Protein AF-W2SV10-F1 (afdb_monomer_lite)

Radius of gyration: 19.8 Å; chains: 1; bounding box: 38×24×59 Å

Sequence (69 aa):
MLLYLLTTLLLLLNVFSQDTVLARECVDEAPKRACDTIERKYNCRGDWQYVAEIGCRRTCDLCGDQYDD

pLDDT: mean 79.27, std 15.09, range [38.94, 94.88]

Structure (mmCIF, N/CA/C/O backbone):
data_AF-W2SV10-F1
#
_entry.id   AF-W2SV10-F1
#
loop_
_atom_site.group_PDB
_atom_site.id
_atom_site.type_symbol
_atom_site.label_atom_id
_atom_site.label_alt_id
_atom_site.label_comp_id
_atom_site.label_asym_id
_atom_site.label_entity_id
_atom_site.label_seq_id
_atom_site.pdbx_PDB_ins_code
_atom_site.Cartn_x
_atom_site.Cartn_y
_atom_site.Cartn_z
_atom_site.occupancy
_atom_site.B_iso_or_equiv
_atom_site.auth_seq_id
_atom_site.auth_comp_id
_atom_site.auth_asym_id
_atom_site.auth_atom_id
_atom_site.pdbx_PDB_model_num
ATOM 1 N N . MET A 1 1 ? -22.581 0.239 47.764 1.00 67.56 1 MET A N 1
ATOM 2 C CA . MET A 1 1 ? -22.890 -0.747 46.702 1.00 67.56 1 MET A CA 1
ATOM 3 C C . MET A 1 1 ? -22.962 -0.129 45.307 1.00 67.56 1 MET A C 1
ATOM 5 O O . MET A 1 1 ? -22.303 -0.654 44.427 1.00 67.56 1 MET A O 1
ATOM 9 N N . LEU A 1 2 ? -23.672 0.989 45.093 1.00 78.12 2 LEU A N 1
ATOM 10 C CA . LEU A 1 2 ? -23.774 1.645 43.773 1.00 78.12 2 LEU A CA 1
ATOM 11 C C . LEU A 1 2 ? -22.408 2.006 43.146 1.00 78.12 2 LEU A C 1
ATOM 13 O O . LEU A 1 2 ? -22.185 1.774 41.966 1.00 78.12 2 LEU A O 1
ATOM 17 N N . LEU A 1 3 ? -21.471 2.505 43.959 1.00 74.06 3 LEU A N 1
ATOM 18 C CA . LEU A 1 3 ? -20.108 2.840 43.523 1.00 74.06 3 LEU A CA 1
ATOM 19 C C . LEU A 1 3 ? -19.330 1.627 42.995 1.00 74.06 3 LEU A C 1
ATOM 21 O O . LEU A 1 3 ? -18.580 1.771 42.041 1.00 74.06 3 LEU A O 1
ATOM 25 N N . TYR A 1 4 ? -19.550 0.441 43.572 1.00 79.31 4 TYR A N 1
ATOM 26 C CA . TYR A 1 4 ? -18.921 -0.800 43.115 1.00 79.31 4 TYR A CA 1
ATOM 27 C C . TYR A 1 4 ? -19.471 -1.259 41.763 1.00 79.31 4 TYR A C 1
ATOM 29 O O . TYR A 1 4 ? -18.719 -1.766 40.946 1.00 79.31 4 TYR A O 1
ATOM 37 N N . LEU A 1 5 ? -20.769 -1.059 41.518 1.00 82.50 5 LEU A N 1
ATOM 38 C CA . LEU A 1 5 ? -21.396 -1.352 40.226 1.00 82.50 5 LEU A 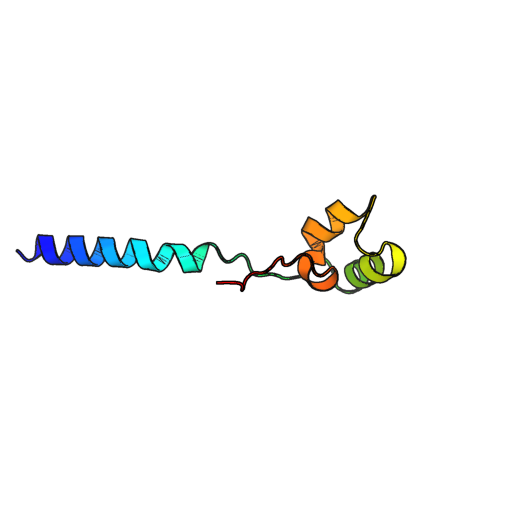CA 1
ATOM 39 C C . LEU A 1 5 ? -20.897 -0.415 39.120 1.00 82.50 5 LEU A C 1
ATOM 41 O O . LEU A 1 5 ? -20.69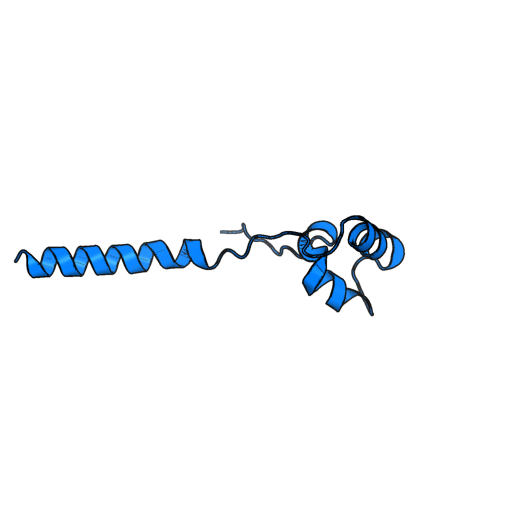0 -0.839 37.990 1.00 82.50 5 LEU A O 1
ATOM 45 N N . LEU A 1 6 ? -20.688 0.861 39.445 1.00 81.75 6 LEU A N 1
ATOM 46 C CA . LEU A 1 6 ? -20.148 1.843 38.505 1.00 81.75 6 LEU A CA 1
ATOM 47 C C . LEU A 1 6 ? -18.683 1.564 38.162 1.00 81.75 6 LEU A C 1
ATOM 49 O O . LEU A 1 6 ? -18.309 1.645 36.993 1.00 81.75 6 LEU A O 1
ATOM 53 N N . THR A 1 7 ? -17.859 1.205 39.150 1.00 82.19 7 THR A N 1
ATOM 54 C CA . THR A 1 7 ? -16.455 0.860 38.897 1.00 82.19 7 THR A CA 1
ATOM 55 C C . THR A 1 7 ? -16.323 -0.430 38.099 1.00 82.19 7 THR A C 1
ATOM 57 O O . THR A 1 7 ? -15.531 -0.455 37.159 1.00 82.19 7 THR A O 1
ATOM 60 N N . THR A 1 8 ? -17.115 -1.468 38.388 1.00 81.25 8 THR A N 1
ATOM 61 C CA . THR A 1 8 ? -17.102 -2.702 37.585 1.00 81.25 8 THR A CA 1
ATOM 62 C C . THR A 1 8 ? -17.575 -2.462 36.154 1.00 81.25 8 THR A C 1
ATOM 64 O O . THR A 1 8 ? -16.956 -2.978 35.227 1.00 81.25 8 THR A O 1
ATOM 67 N N . LEU A 1 9 ? -18.602 -1.634 35.943 1.00 80.62 9 LEU A N 1
ATOM 68 C CA . LEU A 1 9 ? -19.072 -1.279 34.602 1.00 80.62 9 LEU A CA 1
ATOM 69 C C . LEU A 1 9 ? -18.001 -0.523 33.795 1.00 80.62 9 LEU A C 1
ATOM 71 O O . LEU A 1 9 ? -17.754 -0.852 32.638 1.00 80.62 9 LEU A O 1
ATOM 75 N N . LEU A 1 10 ? -17.330 0.456 34.410 1.00 77.62 10 LEU A N 1
ATOM 76 C CA . LEU A 1 10 ? -16.243 1.206 33.771 1.00 77.62 10 LEU A CA 1
ATOM 77 C C . LEU A 1 10 ? -15.041 0.309 33.442 1.00 77.62 10 LEU A C 1
ATOM 79 O O . LEU A 1 10 ? -14.459 0.442 32.368 1.00 77.62 10 LEU A O 1
ATOM 83 N N . LEU A 1 11 ? -14.685 -0.625 34.329 1.00 75.81 11 LEU A N 1
ATOM 84 C CA . LEU A 1 11 ? -13.624 -1.610 34.089 1.00 75.81 11 LEU A CA 1
ATOM 85 C C . LEU A 1 11 ? -13.948 -2.526 32.901 1.00 75.81 11 LEU A C 1
ATOM 87 O O . LEU A 1 11 ? -13.080 -2.755 32.063 1.00 75.81 11 LEU A O 1
ATOM 91 N N . LEU A 1 12 ? -15.197 -2.986 32.784 1.00 74.50 12 LEU A N 1
ATOM 92 C CA . LEU A 1 12 ? -15.642 -3.798 31.648 1.00 74.50 12 LEU A CA 1
ATOM 93 C C . LEU A 1 12 ? -15.576 -3.013 30.331 1.00 74.50 12 LEU A C 1
ATOM 95 O O . LEU A 1 12 ? -15.068 -3.525 29.339 1.00 74.50 12 LEU A O 1
ATOM 99 N N . LEU A 1 13 ? -16.015 -1.752 30.322 1.00 69.25 13 LEU A N 1
ATOM 100 C CA . LEU A 1 13 ? -15.970 -0.915 29.119 1.00 69.25 13 LEU A CA 1
ATOM 101 C C . LEU A 1 13 ? -14.538 -0.661 28.625 1.00 69.25 13 LEU A C 1
ATOM 103 O O . LEU A 1 13 ? -14.317 -0.659 27.418 1.00 69.25 13 LEU A O 1
ATOM 107 N N . ASN A 1 14 ? -13.565 -0.490 29.528 1.00 65.88 14 ASN A N 1
ATOM 108 C CA . ASN A 1 14 ? -12.154 -0.310 29.160 1.00 65.88 14 ASN A CA 1
ATOM 109 C C . ASN A 1 14 ? -11.520 -1.581 28.574 1.00 65.88 14 ASN A C 1
ATOM 111 O O . ASN A 1 14 ? -10.653 -1.471 27.714 1.00 65.88 14 ASN A O 1
ATOM 115 N N . VAL A 1 15 ? -11.947 -2.769 29.014 1.00 64.56 15 VAL A N 1
ATOM 116 C CA . VAL A 1 15 ? -11.463 -4.042 28.453 1.00 64.56 15 VAL A CA 1
ATOM 117 C C . VAL A 1 15 ? -12.011 -4.259 27.042 1.00 64.56 15 VAL A C 1
ATOM 119 O O . VAL A 1 15 ? -11.247 -4.583 26.146 1.00 64.56 15 VAL A O 1
ATOM 122 N N . PHE A 1 16 ? -13.302 -4.008 26.807 1.00 60.84 16 PHE A N 1
ATOM 123 C CA . PHE A 1 16 ? -13.917 -4.265 25.495 1.00 60.84 16 PHE A CA 1
ATOM 124 C C . PHE A 1 16 ? -13.595 -3.227 24.411 1.00 60.84 16 PHE A C 1
ATOM 126 O O . PHE A 1 16 ? -13.793 -3.497 23.232 1.00 60.84 16 PHE A O 1
ATOM 133 N N . SER A 1 17 ? -13.128 -2.032 24.778 1.00 57.56 17 SER A N 1
ATOM 134 C CA . SER A 1 17 ? -12.833 -0.971 23.802 1.00 57.56 17 SER A CA 1
ATOM 135 C C . SER A 1 17 ? -11.391 -0.978 23.288 1.00 57.56 17 SER A C 1
ATOM 137 O O . SER A 1 17 ? -11.114 -0.322 22.282 1.00 57.56 17 SER A O 1
ATOM 139 N N . GLN A 1 18 ? -10.476 -1.727 23.915 1.00 54.06 18 GLN A N 1
ATOM 140 C CA . GLN A 1 18 ? -9.073 -1.772 23.482 1.00 54.06 18 GLN A CA 1
ATOM 141 C C . GLN A 1 18 ? -8.874 -2.526 22.162 1.00 54.06 18 GLN A C 1
ATOM 143 O O . GLN A 1 18 ? -8.077 -2.075 21.339 1.00 54.06 18 GLN A O 1
ATOM 148 N N . ASP A 1 19 ? -9.646 -3.583 21.902 1.00 53.31 19 ASP A N 1
ATOM 149 C CA . ASP A 1 19 ? -9.486 -4.385 20.680 1.00 53.31 19 ASP A CA 1
ATOM 150 C C . ASP A 1 19 ? -9.912 -3.622 19.415 1.00 53.31 19 ASP A C 1
ATOM 152 O O . ASP A 1 19 ? -9.312 -3.762 18.352 1.00 53.31 19 ASP A O 1
ATOM 156 N N . THR A 1 20 ? -10.899 -2.728 19.523 1.00 53.50 20 THR A N 1
ATOM 157 C CA . THR A 1 20 ? -11.417 -1.978 18.366 1.00 53.50 20 THR A CA 1
ATOM 158 C C . THR A 1 20 ? -10.550 -0.795 17.926 1.00 53.50 20 THR A C 1
ATOM 160 O O . THR A 1 20 ? -10.651 -0.367 16.780 1.00 53.50 20 THR A O 1
ATOM 163 N N . VAL A 1 21 ? -9.702 -0.243 18.801 1.00 54.69 21 VAL A N 1
ATOM 164 C CA . VAL A 1 21 ? -8.926 0.983 18.504 1.00 54.69 21 VAL A CA 1
ATOM 165 C C . VAL A 1 21 ? -7.555 0.667 17.884 1.00 54.69 21 VAL A C 1
ATOM 167 O O . VAL A 1 21 ? -6.922 1.545 17.299 1.00 54.69 21 VAL A O 1
ATOM 170 N N . LEU A 1 22 ? -7.101 -0.588 17.960 1.00 55.94 22 LEU A N 1
ATOM 171 C CA . LEU A 1 22 ? -5.799 -1.022 17.437 1.00 55.94 22 LEU A CA 1
ATOM 172 C C . LEU A 1 22 ? -5.846 -1.591 16.011 1.00 55.94 22 LEU A C 1
ATOM 174 O O . LEU A 1 22 ? -4.791 -1.801 15.408 1.00 55.94 22 LEU A O 1
ATOM 178 N N . ALA A 1 23 ? -7.035 -1.791 15.436 1.00 58.69 23 ALA A N 1
ATOM 179 C CA . ALA A 1 23 ? -7.181 -2.240 14.056 1.00 58.69 23 ALA A CA 1
ATOM 180 C C . ALA A 1 23 ? -6.838 -1.097 13.085 1.00 58.69 23 ALA A C 1
ATOM 182 O O . ALA A 1 23 ? -7.690 -0.314 12.664 1.00 58.69 23 ALA A O 1
ATOM 183 N N . ARG A 1 24 ? -5.554 -0.967 12.738 1.00 63.62 24 ARG A N 1
ATOM 184 C CA . ARG A 1 24 ? -5.110 -0.033 11.700 1.00 63.62 24 ARG A CA 1
ATOM 185 C C . ARG A 1 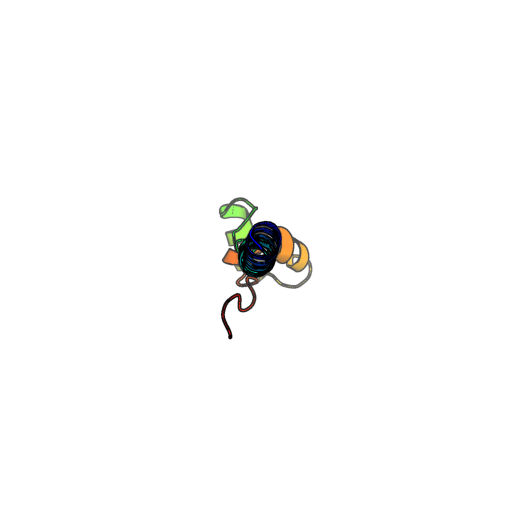24 ? -5.610 -0.546 10.350 1.00 63.62 24 ARG A C 1
ATOM 187 O O . ARG A 1 24 ? -5.055 -1.517 9.825 1.00 63.62 24 ARG A O 1
ATOM 194 N N . GLU A 1 25 ? -6.639 0.115 9.814 1.00 74.94 25 GLU A N 1
ATOM 195 C CA . GLU A 1 25 ? -7.249 -0.218 8.522 1.00 74.94 25 GLU A CA 1
ATOM 196 C C . GLU A 1 25 ? -6.167 -0.468 7.466 1.00 74.94 25 GLU A C 1
ATOM 198 O O . GLU A 1 25 ? -5.229 0.323 7.305 1.00 74.94 25 GLU A O 1
ATOM 203 N N . CYS A 1 26 ? -6.257 -1.603 6.767 1.00 83.81 26 CYS A N 1
ATOM 204 C CA . CYS A 1 26 ? -5.326 -1.885 5.688 1.00 83.81 26 CYS A CA 1
ATOM 205 C C . CYS A 1 26 ? -5.762 -1.185 4.401 1.00 83.81 26 CYS A C 1
ATOM 207 O O . CYS A 1 26 ? -6.589 -1.683 3.633 1.00 83.81 26 CYS A O 1
ATOM 209 N N . VAL A 1 27 ? -5.185 -0.010 4.172 1.00 88.69 27 VAL A N 1
ATOM 210 C CA . VAL A 1 27 ? -5.437 0.818 2.994 1.00 88.69 27 VAL A CA 1
ATOM 211 C C . VAL A 1 27 ? -4.124 1.256 2.357 1.00 88.69 27 VAL A C 1
ATOM 213 O O . VAL A 1 27 ? -3.084 1.306 3.013 1.00 88.69 27 VAL A O 1
ATOM 216 N N . ASP A 1 28 ? -4.177 1.567 1.063 1.00 91.75 28 ASP A N 1
ATOM 217 C CA . ASP A 1 28 ? -3.069 2.229 0.384 1.00 91.75 28 ASP A CA 1
ATOM 218 C C . ASP A 1 28 ? -3.090 3.716 0.749 1.00 91.75 28 ASP A C 1
ATOM 220 O O . ASP A 1 28 ? -4.063 4.420 0.471 1.00 91.75 28 ASP A O 1
ATOM 224 N N . GLU A 1 29 ? -2.023 4.191 1.387 1.00 91.44 29 GLU A N 1
ATOM 225 C CA . GLU A 1 29 ? -1.842 5.608 1.718 1.00 91.44 29 GLU A CA 1
ATOM 226 C C . GLU A 1 29 ? -1.328 6.404 0.500 1.00 91.44 29 GLU A C 1
ATOM 228 O O . GLU A 1 29 ? -1.542 7.613 0.388 1.00 91.44 29 GLU A O 1
ATOM 233 N N . ALA A 1 30 ? -0.667 5.730 -0.445 1.00 91.81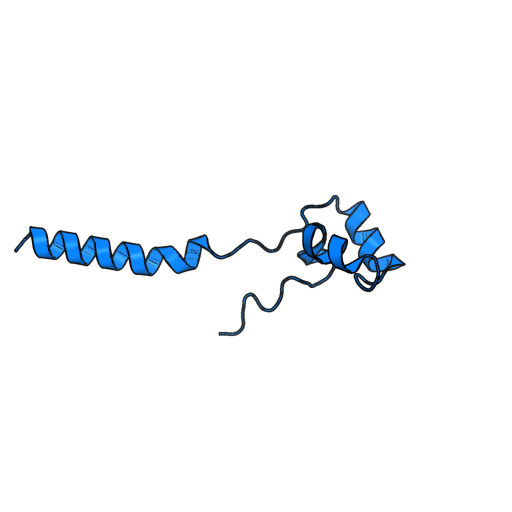 30 ALA A N 1
ATOM 234 C CA . ALA A 1 30 ? -0.137 6.331 -1.659 1.00 91.81 30 ALA A CA 1
ATOM 235 C C . ALA A 1 30 ? -1.168 6.341 -2.810 1.00 91.81 30 ALA A C 1
ATOM 237 O O . ALA A 1 30 ? -2.106 5.541 -2.845 1.00 91.81 30 ALA A O 1
ATOM 238 N N . PRO A 1 31 ? -1.000 7.222 -3.817 1.00 93.94 31 PRO A N 1
ATOM 239 C CA . PRO A 1 31 ? -1.879 7.244 -4.979 1.00 93.94 31 PRO A CA 1
ATOM 240 C C . PRO A 1 31 ? -1.888 5.895 -5.704 1.00 93.94 31 PRO A C 1
ATOM 242 O O . PRO A 1 31 ? -0.827 5.358 -6.019 1.00 93.94 31 PRO A O 1
ATOM 245 N N . LYS A 1 32 ? -3.074 5.408 -6.090 1.00 92.38 32 LYS A N 1
ATOM 246 C CA . LYS A 1 32 ? -3.255 4.120 -6.787 1.00 92.38 32 LYS A CA 1
ATOM 247 C C . LYS A 1 32 ? -2.265 3.893 -7.936 1.00 92.38 32 LYS A C 1
ATOM 249 O O . LYS A 1 32 ? -1.633 2.852 -8.022 1.00 92.38 32 LYS A O 1
ATOM 254 N N . ARG A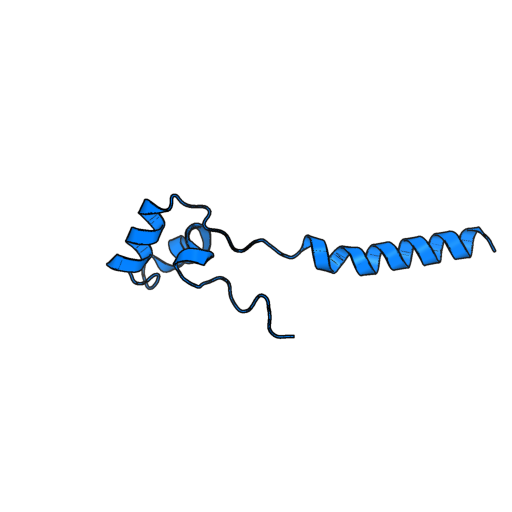 1 33 ? -2.044 4.906 -8.783 1.00 94.25 33 ARG A N 1
ATOM 255 C CA . ARG A 1 33 ? -1.095 4.819 -9.910 1.00 94.25 33 ARG A CA 1
ATOM 256 C C . ARG A 1 33 ? 0.344 4.512 -9.467 1.00 94.25 33 ARG A C 1
ATOM 258 O O . ARG A 1 33 ? 1.077 3.853 -10.206 1.00 94.25 33 ARG A O 1
ATOM 265 N N . ALA A 1 34 ? 0.759 5.020 -8.307 1.00 92.06 34 ALA A N 1
ATOM 266 C CA . ALA A 1 34 ? 2.069 4.737 -7.737 1.00 92.06 34 ALA A CA 1
ATOM 267 C C . ALA A 1 34 ? 2.130 3.287 -7.242 1.00 92.06 34 ALA A C 1
ATOM 269 O O . ALA A 1 34 ? 3.043 2.566 -7.635 1.00 92.06 34 ALA A O 1
ATOM 270 N N . CYS A 1 35 ? 1.119 2.830 -6.501 1.00 93.62 35 CYS A N 1
ATOM 271 C CA . CYS A 1 35 ? 1.044 1.449 -6.024 1.00 93.62 35 CYS A CA 1
ATOM 272 C C . CYS A 1 35 ? 0.983 0.427 -7.162 1.00 93.62 35 CYS A C 1
ATOM 274 O O . CYS A 1 35 ? 1.794 -0.495 -7.179 1.00 93.62 35 CYS A O 1
ATOM 276 N N . ASP A 1 36 ? 0.170 0.667 -8.195 1.00 94.88 36 ASP A N 1
ATOM 277 C CA . ASP A 1 36 ? 0.130 -0.189 -9.388 1.00 94.88 36 ASP A CA 1
ATOM 278 C C . ASP A 1 36 ? 1.494 -0.242 -10.112 1.00 94.88 36 ASP A C 1
ATOM 280 O O . ASP A 1 36 ? 1.779 -1.162 -10.882 1.00 94.88 36 ASP A O 1
ATOM 284 N N . THR A 1 37 ? 2.321 0.801 -9.974 1.00 93.50 37 THR A N 1
ATOM 285 C CA . THR A 1 37 ? 3.678 0.819 -10.540 1.00 93.50 37 THR A CA 1
ATOM 286 C C . THR A 1 37 ? 4.627 -0.002 -9.674 1.00 93.50 37 THR A C 1
ATOM 288 O O . THR A 1 37 ? 5.445 -0.739 -10.221 1.00 93.50 37 THR A O 1
ATOM 291 N N . ILE A 1 38 ? 4.504 0.102 -8.349 1.00 92.56 38 ILE A N 1
ATOM 292 C CA . ILE A 1 38 ? 5.305 -0.657 -7.384 1.00 92.56 38 ILE A CA 1
ATOM 293 C C . ILE A 1 38 ? 5.036 -2.157 -7.501 1.00 92.56 38 ILE A C 1
ATOM 295 O O . ILE A 1 38 ? 5.983 -2.938 -7.595 1.00 92.56 38 ILE A O 1
ATOM 299 N N . GLU A 1 39 ? 3.769 -2.543 -7.598 1.00 93.44 39 GLU A N 1
ATOM 300 C CA . GLU A 1 39 ? 3.355 -3.925 -7.823 1.00 93.44 39 GLU A CA 1
ATOM 301 C C . GLU A 1 39 ? 3.899 -4.453 -9.154 1.00 93.44 39 GLU A C 1
ATOM 303 O O . GLU A 1 39 ? 4.659 -5.415 -9.178 1.00 93.44 39 GLU A O 1
ATOM 308 N N . ARG A 1 40 ? 3.600 -3.780 -10.273 1.00 94.75 40 ARG A N 1
ATOM 309 C CA . ARG A 1 40 ? 3.931 -4.312 -11.606 1.00 94.75 40 ARG A CA 1
ATOM 310 C C . ARG A 1 40 ? 5.412 -4.270 -11.966 1.00 94.75 40 ARG A C 1
ATOM 312 O O . ARG A 1 40 ? 5.852 -5.090 -12.766 1.00 94.75 40 ARG A O 1
ATOM 319 N N . LYS A 1 41 ? 6.168 -3.277 -11.482 1.00 92.00 41 LYS A N 1
ATOM 320 C CA . LYS A 1 41 ? 7.589 -3.112 -11.852 1.00 92.00 41 LYS A CA 1
ATOM 321 C C . LYS A 1 41 ? 8.550 -3.699 -10.836 1.00 92.00 41 LYS A C 1
ATOM 323 O O . LYS A 1 41 ? 9.619 -4.156 -11.227 1.00 92.00 41 LYS A O 1
ATOM 328 N N . TYR A 1 42 ? 8.199 -3.625 -9.558 1.00 89.19 42 TYR A N 1
ATOM 329 C CA . TYR A 1 42 ? 9.109 -3.955 -8.465 1.00 89.19 42 TYR A CA 1
ATOM 330 C C . TYR A 1 42 ? 8.600 -5.127 -7.619 1.00 89.19 42 TYR A C 1
ATOM 332 O O . TYR A 1 42 ? 9.272 -5.518 -6.667 1.00 89.19 42 TYR A O 1
ATOM 340 N N . ASN A 1 43 ? 7.441 -5.709 -7.965 1.00 91.06 43 ASN A N 1
ATOM 341 C CA . ASN A 1 43 ? 6.818 -6.838 -7.268 1.00 91.06 43 ASN A CA 1
ATOM 342 C C . ASN A 1 43 ? 6.702 -6.614 -5.753 1.00 91.06 43 ASN A C 1
ATOM 344 O O . ASN A 1 43 ? 6.754 -7.573 -4.985 1.00 91.06 43 ASN A O 1
ATOM 348 N N . CYS A 1 44 ? 6.616 -5.345 -5.329 1.00 88.69 44 CYS A N 1
ATOM 349 C CA . CYS A 1 44 ? 6.575 -4.935 -3.926 1.00 88.69 44 CYS A CA 1
ATOM 350 C C . CYS A 1 44 ? 7.735 -5.460 -3.053 1.00 88.69 44 CYS A C 1
ATOM 352 O O . CYS A 1 44 ? 7.585 -5.604 -1.842 1.00 88.69 44 CYS A O 1
ATOM 354 N N . ARG A 1 45 ? 8.894 -5.766 -3.652 1.00 87.69 45 ARG A N 1
ATOM 355 C CA . ARG A 1 45 ? 10.052 -6.377 -2.977 1.00 87.69 45 ARG A CA 1
ATOM 356 C C . ARG A 1 45 ? 11.347 -5.619 -3.284 1.00 87.69 45 ARG A C 1
ATOM 358 O O . ARG A 1 45 ? 11.397 -4.771 -4.175 1.00 87.69 45 ARG A O 1
ATOM 365 N N . GLY A 1 46 ? 12.411 -5.950 -2.551 1.00 87.81 46 GLY A N 1
ATOM 366 C CA . GLY A 1 46 ? 13.740 -5.362 -2.746 1.00 87.81 46 GLY A CA 1
ATOM 367 C C . GLY A 1 46 ? 13.772 -3.888 -2.347 1.00 87.81 46 GLY A C 1
ATOM 368 O O . GLY A 1 46 ? 13.198 -3.512 -1.329 1.00 87.81 46 GLY A O 1
ATOM 369 N N . ASP A 1 47 ? 14.393 -3.042 -3.169 1.00 88.00 47 ASP A N 1
ATOM 370 C CA . ASP A 1 47 ? 14.597 -1.614 -2.867 1.00 88.00 47 ASP A CA 1
ATOM 371 C C . ASP A 1 47 ? 13.290 -0.825 -2.652 1.00 88.00 47 ASP A C 1
ATOM 373 O O . ASP A 1 47 ? 13.293 0.238 -2.035 1.00 88.00 47 ASP A O 1
ATOM 377 N N . TRP A 1 48 ? 12.158 -1.348 -3.137 1.00 86.62 48 TRP A N 1
ATOM 378 C CA . TRP A 1 48 ? 10.835 -0.722 -3.018 1.00 86.62 48 TRP A CA 1
ATOM 379 C C . TRP A 1 48 ? 9.958 -1.331 -1.930 1.00 86.62 48 TRP A C 1
ATOM 381 O O . TRP A 1 48 ? 8.833 -0.870 -1.731 1.00 86.62 48 TRP A O 1
ATOM 391 N N . GLN A 1 49 ? 10.465 -2.328 -1.206 1.00 88.69 49 GLN A N 1
ATOM 392 C CA . GLN A 1 49 ? 9.730 -2.986 -0.132 1.00 88.69 49 GLN A CA 1
ATOM 393 C C . GLN A 1 49 ? 9.320 -1.990 0.958 1.00 88.69 49 GLN A C 1
ATOM 395 O O . GLN A 1 49 ? 8.160 -1.959 1.352 1.00 88.69 49 GLN A O 1
ATOM 400 N N . TYR A 1 50 ? 10.227 -1.098 1.365 1.00 89.44 50 TYR A N 1
ATOM 401 C CA . TYR A 1 50 ? 9.917 -0.064 2.355 1.00 89.44 50 TYR A CA 1
ATOM 402 C C . TYR A 1 50 ? 8.749 0.834 1.914 1.00 89.44 50 TYR A C 1
ATOM 404 O O . TYR A 1 50 ? 7.854 1.133 2.698 1.00 89.44 50 TYR A O 1
ATOM 412 N N . VAL A 1 51 ? 8.716 1.230 0.637 1.00 89.19 51 VAL A N 1
ATOM 413 C CA . VAL A 1 51 ? 7.636 2.066 0.085 1.00 89.19 51 VAL A CA 1
ATOM 414 C C . VAL A 1 51 ? 6.321 1.288 0.011 1.00 89.19 51 VAL A C 1
ATOM 416 O O . VAL A 1 51 ? 5.257 1.844 0.286 1.00 89.19 51 VAL A O 1
ATOM 419 N N . ALA A 1 52 ? 6.387 -0.000 -0.326 1.00 89.94 52 ALA A N 1
ATOM 420 C CA . ALA A 1 52 ? 5.232 -0.886 -0.317 1.00 89.94 52 ALA A CA 1
ATOM 421 C C . ALA A 1 52 ? 4.631 -1.024 1.094 1.00 89.94 52 ALA A C 1
ATOM 423 O O . ALA A 1 52 ? 3.419 -0.879 1.251 1.00 89.94 52 ALA A O 1
ATOM 424 N N . GLU A 1 53 ? 5.471 -1.212 2.116 1.00 88.94 53 GLU A N 1
ATOM 425 C CA . GLU A 1 53 ? 5.066 -1.384 3.519 1.00 88.94 53 GLU A CA 1
ATOM 426 C C . GLU A 1 53 ? 4.429 -0.133 4.134 1.00 88.94 53 GLU A C 1
ATOM 428 O O . GLU A 1 53 ? 3.521 -0.253 4.955 1.00 88.94 53 GLU A O 1
ATOM 433 N N . ILE A 1 54 ? 4.868 1.068 3.746 1.00 89.56 54 ILE A N 1
ATOM 434 C CA . ILE A 1 54 ? 4.307 2.313 4.299 1.00 89.56 54 ILE A CA 1
ATOM 435 C C . ILE A 1 54 ? 3.149 2.874 3.471 1.00 89.56 54 ILE A C 1
ATOM 437 O O . ILE A 1 54 ? 2.303 3.571 4.016 1.00 89.56 54 ILE A O 1
ATOM 441 N N . GLY A 1 55 ? 3.121 2.615 2.159 1.00 91.06 55 GLY A N 1
ATOM 442 C CA . GLY A 1 55 ? 2.267 3.365 1.234 1.00 91.06 55 GLY A CA 1
ATOM 443 C C . GLY A 1 55 ? 1.309 2.527 0.399 1.00 91.06 55 GLY A C 1
ATOM 444 O O . GLY A 1 55 ? 0.275 3.041 -0.016 1.00 91.06 55 GLY A O 1
ATOM 445 N N . CYS A 1 56 ? 1.624 1.258 0.148 1.00 93.19 56 CYS A N 1
ATOM 446 C CA . CYS A 1 56 ? 0.881 0.421 -0.797 1.00 93.19 56 CYS A CA 1
ATOM 447 C C . CYS A 1 56 ? 0.534 -0.942 -0.204 1.00 93.19 56 CYS A C 1
ATOM 449 O O . CYS A 1 56 ? 0.552 -1.952 -0.904 1.00 93.19 56 CYS A O 1
ATOM 451 N N . ARG A 1 57 ? 0.255 -0.978 1.103 1.00 91.19 57 ARG A N 1
ATOM 452 C CA . ARG A 1 57 ? 0.053 -2.220 1.851 1.00 91.19 57 ARG A CA 1
ATOM 453 C C . ARG A 1 57 ? -1.037 -3.104 1.264 1.00 91.19 57 ARG A C 1
ATOM 455 O O . ARG A 1 57 ? -0.864 -4.314 1.232 1.00 91.19 57 ARG A O 1
ATOM 462 N N . ARG A 1 58 ? -2.140 -2.517 0.799 1.00 90.69 58 ARG A N 1
ATOM 463 C CA . ARG A 1 58 ? -3.255 -3.272 0.222 1.00 90.69 58 ARG A CA 1
ATOM 464 C C . ARG A 1 58 ? -2.918 -3.750 -1.183 1.00 90.69 58 ARG A C 1
ATOM 466 O O . ARG A 1 58 ? -3.143 -4.914 -1.487 1.00 90.69 58 ARG A O 1
ATOM 473 N N . THR A 1 59 ? -2.370 -2.878 -2.025 1.00 92.62 59 THR A N 1
ATOM 474 C CA . THR A 1 59 ? -1.965 -3.245 -3.391 1.00 92.62 59 THR A CA 1
ATOM 475 C C . THR A 1 59 ? -0.862 -4.311 -3.394 1.00 92.62 59 THR A C 1
ATOM 477 O O . THR A 1 59 ? -0.840 -5.176 -4.258 1.00 92.62 59 THR A O 1
ATOM 480 N N . CYS A 1 60 ? 0.040 -4.273 -2.416 1.00 91.06 60 CYS A N 1
ATOM 481 C CA . CYS A 1 60 ? 1.162 -5.199 -2.296 1.00 91.06 60 CYS A CA 1
ATOM 482 C C . CYS A 1 60 ? 0.883 -6.430 -1.423 1.00 91.06 60 CYS A C 1
ATOM 484 O O . CYS A 1 60 ? 1.817 -7.174 -1.132 1.00 91.06 60 CYS A O 1
ATOM 486 N N . ASP A 1 61 ? -0.367 -6.623 -0.993 1.00 89.44 61 ASP A N 1
ATOM 487 C CA . ASP A 1 61 ? -0.795 -7.733 -0.132 1.00 89.44 61 ASP A CA 1
ATOM 488 C C . ASP A 1 61 ? 0.018 -7.863 1.177 1.00 89.44 61 ASP A C 1
ATOM 490 O O . ASP A 1 61 ? 0.265 -8.938 1.711 1.00 89.44 61 ASP A O 1
ATOM 494 N N . LEU A 1 62 ? 0.451 -6.724 1.720 1.00 88.19 62 LEU A N 1
ATOM 495 C CA . LEU A 1 62 ? 1.202 -6.607 2.976 1.00 88.19 62 LEU A CA 1
ATOM 496 C C . LEU A 1 62 ? 0.272 -6.366 4.169 1.00 88.19 62 LEU A C 1
ATOM 498 O O . LEU A 1 62 ? 0.694 -5.877 5.218 1.00 88.19 62 LEU A O 1
ATOM 502 N N . CYS A 1 63 ? -1.019 -6.642 4.000 1.00 82.81 63 CYS A N 1
ATOM 503 C CA . CYS A 1 63 ? -2.002 -6.443 5.050 1.00 82.81 63 CYS A CA 1
ATOM 504 C C . CYS A 1 63 ? -1.849 -7.417 6.213 1.00 82.81 63 CYS A C 1
ATOM 506 O O . CYS A 1 63 ? -2.370 -7.063 7.263 1.00 82.81 63 CYS A O 1
ATOM 508 N N . GLY A 1 64 ? -1.134 -8.539 6.020 1.00 67.69 64 GLY A N 1
ATOM 509 C CA . GLY A 1 64 ? -0.786 -9.558 7.016 1.00 67.69 64 GLY A CA 1
ATOM 510 C C . GLY A 1 64 ? -1.973 -9.991 7.864 1.00 67.69 64 GLY A C 1
ATOM 511 O O . GLY A 1 64 ? -2.315 -9.254 8.775 1.00 67.69 64 GLY A O 1
ATOM 512 N N . ASP A 1 65 ? -2.582 -11.140 7.551 1.00 56.28 65 ASP A N 1
ATOM 513 C CA . ASP A 1 65 ? -3.655 -11.823 8.295 1.00 56.28 65 ASP A CA 1
ATOM 514 C C . ASP A 1 65 ? -4.268 -10.995 9.437 1.00 56.28 65 ASP A C 1
ATOM 516 O O . ASP A 1 65 ? -4.111 -11.288 10.617 1.00 56.28 65 ASP A O 1
ATOM 520 N N . GLN A 1 66 ? -5.018 -9.940 9.092 1.00 51.19 66 GLN A N 1
ATOM 521 C CA . GLN A 1 66 ? -5.886 -9.263 10.063 1.00 51.19 66 GLN A CA 1
ATOM 522 C C . GLN A 1 66 ? -7.116 -10.129 10.414 1.00 51.19 66 GLN A C 1
ATOM 524 O O . GLN A 1 66 ? -8.062 -9.618 11.003 1.00 51.19 66 GLN A O 1
ATOM 529 N N . TYR A 1 67 ? -7.096 -11.418 10.047 1.00 52.62 67 TYR A N 1
ATOM 530 C CA . TYR A 1 67 ? -8.057 -12.470 10.366 1.00 52.62 67 TYR A CA 1
ATOM 531 C C . TYR A 1 67 ? -7.362 -13.840 10.266 1.00 52.62 67 TYR A C 1
ATOM 533 O O . TYR A 1 67 ? -7.339 -14.423 9.191 1.00 52.62 67 TYR A O 1
ATOM 541 N N . ASP A 1 68 ? -6.802 -14.333 11.367 1.00 40.84 68 ASP A N 1
ATOM 542 C CA . ASP A 1 68 ? -6.662 -15.773 11.649 1.00 40.84 68 ASP A CA 1
ATOM 543 C C . ASP A 1 68 ? -6.522 -15.955 13.179 1.00 40.84 68 ASP A C 1
ATOM 545 O O . ASP A 1 68 ? -5.453 -16.275 13.693 1.00 40.84 68 ASP A O 1
ATOM 549 N N . ASP A 1 69 ? -7.588 -15.589 13.907 1.00 38.94 69 ASP A N 1
ATOM 550 C CA . ASP A 1 69 ? -8.218 -16.313 15.042 1.00 38.94 69 ASP A CA 1
ATOM 551 C C . ASP A 1 69 ? -9.403 -15.501 15.612 1.00 38.94 69 ASP A C 1
ATOM 553 O O . ASP A 1 69 ? -9.199 -14.340 16.041 1.00 38.94 69 ASP A O 1
#

Secondary structure (DSSP, 8-state):
-HHHHHHHHHHHHHHHHHHHHS-------S-HHHHHHHHHHHTT-GGGHHHHHHH-TTTTT-S--S---

Foldseek 3Di:
DVVVVVVVVVVVVVVVVPVVVPPPDQDAQADPVVLVCCCPP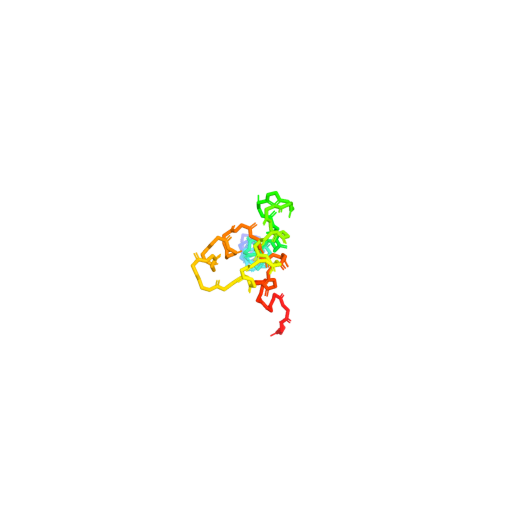VVCDDPNVVVCCPGVCPSSVVSPCPDDD

Organism: Necator americanus (NCBI:txid51031)